Protein AF-A0A412G4D7-F1 (afdb_monomer)

Mean predicted aligned error: 11.49 Å

Structure (mmCIF, N/CA/C/O backbone):
data_AF-A0A412G4D7-F1
#
_entry.id   AF-A0A412G4D7-F1
#
loop_
_atom_site.group_PDB
_atom_site.id
_atom_site.type_symbol
_atom_site.label_atom_id
_atom_site.label_alt_id
_atom_site.label_comp_id
_atom_site.label_asym_id
_atom_site.label_entity_id
_atom_site.label_seq_id
_atom_site.pdbx_PDB_ins_code
_atom_site.Cartn_x
_atom_site.Cartn_y
_atom_site.Cartn_z
_atom_site.occupancy
_atom_site.B_iso_or_equiv
_atom_site.auth_seq_id
_atom_site.auth_comp_id
_atom_site.auth_asym_id
_atom_site.auth_atom_id
_atom_site.pdbx_PDB_model_num
ATOM 1 N N . MET A 1 1 ? -3.989 -15.786 11.112 1.00 39.22 1 MET A N 1
ATOM 2 C CA . MET A 1 1 ? -3.423 -16.239 9.822 1.00 39.22 1 MET A CA 1
ATOM 3 C C . MET A 1 1 ? -2.204 -15.382 9.528 1.00 39.22 1 MET A C 1
ATOM 5 O O . MET A 1 1 ? -2.318 -14.170 9.630 1.00 39.22 1 MET A O 1
ATOM 9 N N . GLY A 1 2 ? -1.037 -15.979 9.270 1.00 38.47 2 GLY A N 1
ATOM 10 C CA . GLY A 1 2 ? 0.173 -15.210 8.960 1.00 38.47 2 GLY A CA 1
ATOM 11 C C . GLY A 1 2 ? 0.014 -14.443 7.645 1.00 38.47 2 GLY A C 1
ATOM 12 O O . GLY A 1 2 ? -0.531 -14.994 6.690 1.00 38.47 2 GLY A O 1
ATOM 13 N N . ASN A 1 3 ? 0.470 -13.188 7.602 1.00 51.97 3 ASN A N 1
ATOM 14 C CA . ASN A 1 3 ? 0.503 -12.374 6.386 1.00 51.97 3 ASN A CA 1
ATOM 15 C C . ASN A 1 3 ? 1.379 -13.066 5.332 1.00 51.97 3 ASN A C 1
ATOM 17 O O . ASN A 1 3 ? 2.601 -12.924 5.342 1.00 51.97 3 ASN A O 1
ATOM 21 N N . ARG A 1 4 ? 0.768 -13.839 4.428 1.00 63.22 4 ARG A N 1
ATOM 22 C CA . ARG A 1 4 ? 1.471 -14.381 3.264 1.00 63.22 4 ARG A CA 1
ATOM 23 C C . ARG A 1 4 ? 1.754 -13.221 2.314 1.00 63.22 4 ARG A C 1
ATOM 25 O O . ARG A 1 4 ? 0.834 -12.594 1.799 1.00 63.22 4 ARG A O 1
ATOM 32 N N . ILE A 1 5 ? 3.032 -12.912 2.122 1.00 73.75 5 ILE A N 1
ATOM 33 C CA . ILE A 1 5 ? 3.469 -11.942 1.120 1.00 73.75 5 ILE A CA 1
ATOM 34 C C . ILE A 1 5 ? 3.479 -12.667 -0.225 1.00 73.75 5 ILE A C 1
ATOM 36 O O . ILE A 1 5 ? 4.263 -13.591 -0.421 1.00 73.75 5 ILE A O 1
ATOM 40 N N . PHE A 1 6 ? 2.606 -12.258 -1.142 1.00 85.50 6 PHE A N 1
ATOM 41 C CA . PHE A 1 6 ? 2.538 -12.842 -2.480 1.00 85.50 6 PHE A CA 1
ATOM 42 C C . PHE A 1 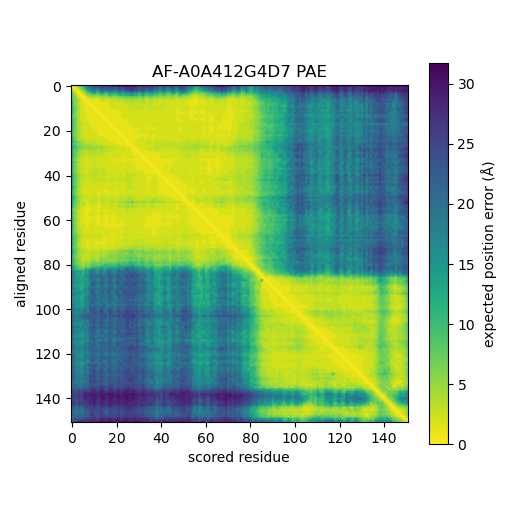6 ? 3.454 -12.077 -3.440 1.00 85.50 6 PHE A C 1
ATOM 44 O O . PHE A 1 6 ? 3.207 -10.912 -3.768 1.00 85.50 6 PHE A O 1
ATOM 51 N N . THR A 1 7 ? 4.530 -12.730 -3.872 1.00 90.94 7 THR A N 1
ATOM 52 C CA . THR A 1 7 ? 5.455 -12.252 -4.910 1.00 90.94 7 THR A CA 1
ATOM 53 C C . THR A 1 7 ? 5.093 -12.838 -6.265 1.00 90.94 7 THR A C 1
ATOM 55 O O . THR A 1 7 ? 4.575 -13.951 -6.327 1.00 90.94 7 THR A O 1
ATOM 58 N N . ILE A 1 8 ? 5.379 -12.111 -7.345 1.00 94.25 8 ILE A N 1
ATOM 59 C CA . ILE A 1 8 ? 5.213 -12.650 -8.702 1.00 94.25 8 ILE A CA 1
ATOM 60 C C . ILE A 1 8 ? 6.222 -13.778 -8.979 1.00 94.25 8 ILE A C 1
ATOM 62 O O . ILE A 1 8 ? 7.245 -13.895 -8.296 1.00 94.25 8 ILE A O 1
ATOM 66 N N . SER A 1 9 ? 5.923 -14.609 -9.978 1.00 94.56 9 SER A N 1
ATOM 67 C CA . SER A 1 9 ? 6.849 -15.638 -10.472 1.00 94.56 9 SER A CA 1
ATOM 68 C C . SER A 1 9 ? 8.074 -15.023 -11.163 1.00 94.56 9 SER A C 1
ATOM 70 O O . SER A 1 9 ? 8.087 -13.838 -11.496 1.00 94.56 9 SER A O 1
ATOM 72 N N . GLU A 1 10 ? 9.114 -15.835 -11.373 1.00 95.06 10 GLU A N 1
ATOM 73 C CA . GLU A 1 10 ? 10.308 -15.410 -12.115 1.00 95.06 10 GLU A CA 1
ATOM 74 C C . GLU A 1 10 ? 9.969 -15.029 -13.563 1.00 95.06 10 GLU A C 1
ATOM 76 O O . GLU A 1 10 ? 10.358 -13.958 -14.012 1.00 95.06 10 GLU A O 1
ATOM 81 N N . ASP A 1 11 ? 9.163 -15.833 -14.260 1.00 96.75 11 ASP A N 1
ATOM 82 C CA . ASP A 1 11 ? 8.799 -15.575 -15.661 1.00 96.75 11 ASP A CA 1
ATOM 83 C C . ASP A 1 11 ? 8.038 -14.253 -15.823 1.00 96.75 11 ASP A C 1
ATOM 85 O O . ASP A 1 11 ? 8.341 -13.444 -16.700 1.00 96.75 11 ASP A O 1
ATOM 89 N N . GLN A 1 12 ? 7.090 -13.982 -14.918 1.00 96.75 12 GLN A N 1
ATOM 90 C CA . GLN A 1 12 ? 6.396 -12.692 -14.865 1.00 96.75 12 GLN A CA 1
ATOM 91 C C . GLN A 1 12 ? 7.378 -11.545 -14.609 1.00 96.75 12 GLN A C 1
ATOM 93 O O . GLN A 1 12 ? 7.252 -10.480 -15.206 1.00 96.75 12 GLN A O 1
ATOM 98 N N . TYR A 1 13 ? 8.362 -11.745 -13.730 1.00 97.56 13 TYR A N 1
ATOM 99 C CA . TYR A 1 13 ? 9.353 -10.724 -13.408 1.00 97.56 13 TYR A CA 1
ATOM 100 C C . TYR A 1 13 ? 10.245 -10.398 -14.611 1.00 97.56 13 TYR A C 1
ATOM 102 O O . TYR A 1 13 ? 10.406 -9.223 -14.947 1.00 97.56 13 TYR A O 1
ATOM 110 N N . GLN A 1 14 ? 10.757 -11.425 -15.292 1.00 96.94 14 GLN A N 1
ATOM 111 C CA . GLN A 1 14 ? 11.592 -11.278 -16.485 1.00 96.94 14 GLN A CA 1
ATOM 112 C C . GLN A 1 14 ? 10.835 -10.635 -17.652 1.00 96.94 14 GLN A C 1
ATOM 114 O O . GLN A 1 14 ? 11.422 -9.856 -18.399 1.00 96.94 14 GLN A O 1
ATOM 119 N N . TYR A 1 15 ? 9.529 -10.887 -17.775 1.00 97.62 15 TYR A N 1
ATOM 120 C CA . TYR A 1 15 ? 8.677 -10.195 -18.743 1.00 97.62 15 TYR A CA 1
ATOM 121 C C . TYR A 1 15 ? 8.447 -8.717 -18.377 1.00 97.62 15 TYR A C 1
ATOM 123 O O . TYR A 1 15 ? 8.574 -7.828 -19.217 1.00 97.62 15 TYR A O 1
ATOM 131 N N . ASN A 1 16 ? 8.136 -8.428 -17.110 1.00 98.00 16 ASN A N 1
ATOM 132 C CA . ASN A 1 16 ? 7.744 -7.086 -16.676 1.00 98.00 16 ASN A CA 1
ATOM 133 C C . ASN A 1 16 ? 8.918 -6.098 -16.579 1.00 98.00 16 ASN A C 1
ATOM 135 O O . ASN A 1 16 ? 8.753 -4.903 -16.842 1.00 98.00 16 ASN A O 1
ATOM 139 N N . LEU A 1 17 ? 10.091 -6.560 -16.135 1.00 97.25 17 LEU A N 1
ATOM 140 C CA . LEU A 1 17 ? 11.222 -5.687 -15.814 1.00 97.25 17 LEU A CA 1
ATOM 141 C C . LEU A 1 17 ? 11.719 -4.864 -17.023 1.00 97.25 17 LEU A C 1
ATOM 143 O O . LEU A 1 17 ? 11.919 -3.655 -16.850 1.00 97.25 17 LEU A O 1
ATOM 147 N N . PRO A 1 18 ? 11.896 -5.437 -18.232 1.00 97.50 18 PRO A N 1
ATOM 148 C CA . PRO A 1 18 ? 12.273 -4.673 -19.419 1.00 97.50 18 PRO A CA 1
ATOM 149 C C . PRO A 1 18 ? 11.263 -3.577 -19.769 1.00 97.50 18 PRO A C 1
ATOM 151 O O . PRO A 1 18 ? 11.679 -2.447 -20.014 1.00 97.50 18 PRO A O 1
ATOM 154 N N . LEU A 1 19 ? 9.957 -3.868 -19.698 1.00 97.62 19 LEU A N 1
ATOM 155 C CA . LEU A 1 19 ? 8.890 -2.901 -19.996 1.00 97.62 19 LEU A CA 1
ATOM 156 C C . LEU A 1 19 ? 8.978 -1.670 -19.091 1.00 97.62 19 LEU A C 1
ATOM 158 O O . LEU A 1 19 ? 8.887 -0.530 -19.548 1.00 97.62 19 LEU A O 1
ATOM 162 N N . VAL A 1 20 ? 9.199 -1.893 -17.793 1.00 97.00 20 VAL A N 1
ATOM 163 C CA . VAL A 1 20 ? 9.344 -0.803 -16.823 1.00 97.00 20 VAL A CA 1
ATOM 164 C C . VAL A 1 20 ? 10.629 -0.013 -17.061 1.00 97.00 20 VAL A C 1
ATOM 166 O O . VAL A 1 20 ? 10.598 1.217 -17.053 1.00 97.00 20 VAL A O 1
ATOM 169 N N . ARG A 1 21 ? 11.761 -0.686 -17.301 1.00 95.88 21 ARG A N 1
ATOM 170 C CA . ARG A 1 21 ? 13.038 -0.006 -17.578 1.00 95.88 21 ARG A CA 1
ATOM 171 C C . ARG A 1 21 ? 12.959 0.851 -18.841 1.00 95.88 21 ARG A C 1
ATOM 173 O O . ARG A 1 21 ? 13.430 1.986 -18.833 1.00 95.88 21 ARG A O 1
ATOM 180 N N . GLU A 1 22 ? 12.319 0.344 -19.890 1.00 97.19 22 GLU A N 1
ATOM 181 C CA . GLU A 1 22 ? 12.081 1.089 -21.125 1.00 97.19 22 GLU A CA 1
ATOM 182 C C . GLU A 1 22 ? 11.164 2.297 -20.885 1.00 97.19 22 GLU A C 1
ATOM 184 O O . GLU A 1 22 ? 11.464 3.399 -21.342 1.00 97.19 22 GLU A O 1
ATOM 189 N N . TYR A 1 23 ? 10.084 2.129 -20.115 1.00 97.00 23 TYR A N 1
ATOM 190 C CA . TYR A 1 23 ? 9.173 3.218 -19.747 1.00 97.00 23 TYR A CA 1
ATOM 191 C C . TYR A 1 23 ? 9.885 4.355 -19.005 1.00 97.00 23 TYR A C 1
ATOM 193 O O . TYR A 1 23 ? 9.619 5.526 -19.287 1.00 97.00 23 TYR A O 1
ATOM 201 N N . ILE A 1 24 ? 10.767 4.007 -18.061 1.00 96.00 24 ILE A N 1
ATOM 202 C CA . ILE A 1 24 ? 11.580 4.955 -17.287 1.00 96.00 24 ILE A CA 1
ATOM 203 C C . ILE A 1 24 ? 12.558 5.683 -18.212 1.00 96.00 24 ILE A C 1
ATOM 205 O O . ILE A 1 24 ? 12.603 6.912 -18.201 1.00 96.00 24 ILE A O 1
ATOM 209 N N . SER A 1 25 ? 13.284 4.936 -19.049 1.00 95.69 25 SER A N 1
ATOM 210 C CA . SER A 1 25 ? 14.276 5.490 -19.976 1.00 95.69 25 SER A CA 1
ATOM 211 C C . SER A 1 25 ? 13.649 6.429 -21.009 1.00 95.69 25 SER A C 1
ATOM 213 O O . SER A 1 25 ? 14.146 7.535 -21.199 1.00 95.69 25 SER A O 1
ATOM 215 N N . LYS A 1 26 ? 12.517 6.053 -21.620 1.00 96.56 26 LYS A N 1
ATOM 216 C CA . LYS A 1 26 ? 11.809 6.881 -22.617 1.00 96.56 26 LYS A CA 1
ATOM 217 C C . LYS A 1 26 ? 11.294 8.211 -22.069 1.00 96.56 26 LYS A C 1
ATOM 219 O O . LYS A 1 26 ? 10.982 9.105 -22.848 1.00 96.56 26 LYS A O 1
ATOM 224 N N . ARG A 1 27 ? 11.152 8.325 -20.749 1.00 94.94 27 ARG A N 1
ATOM 225 C CA . ARG A 1 27 ? 10.646 9.524 -20.070 1.00 94.94 27 ARG A CA 1
ATOM 226 C C . ARG A 1 27 ? 11.718 10.255 -19.266 1.00 94.94 27 ARG A C 1
ATOM 228 O O . ARG A 1 27 ? 11.362 11.169 -18.533 1.00 94.94 27 ARG A O 1
ATOM 235 N N . ASP A 1 28 ? 12.980 9.839 -19.380 1.00 94.69 28 ASP A N 1
ATOM 236 C CA . ASP A 1 28 ? 14.115 10.409 -18.645 1.00 94.69 28 ASP A CA 1
ATOM 237 C C . ASP A 1 28 ? 13.847 10.553 -17.132 1.00 94.69 28 ASP A C 1
ATOM 239 O O . ASP A 1 28 ? 14.108 11.575 -16.502 1.00 94.69 28 ASP A O 1
ATOM 243 N N . MET A 1 29 ? 13.230 9.526 -16.538 1.00 94.19 29 MET A N 1
ATOM 244 C CA . MET A 1 29 ? 12.852 9.549 -15.125 1.00 94.19 29 MET A CA 1
ATOM 245 C C . MET A 1 29 ? 13.906 8.876 -14.250 1.00 94.19 29 MET A C 1
ATOM 247 O O . MET A 1 29 ? 14.416 7.803 -14.569 1.00 94.19 29 MET A O 1
ATOM 251 N N . TYR A 1 30 ? 14.146 9.428 -13.063 1.00 94.06 30 TYR A N 1
ATOM 252 C CA . TYR A 1 30 ? 14.901 8.721 -12.032 1.00 94.06 30 TYR A CA 1
ATOM 253 C C . TYR A 1 30 ? 14.027 7.668 -11.337 1.00 94.06 30 TYR A C 1
ATOM 255 O O . TYR A 1 30 ? 12.823 7.857 -11.150 1.00 94.06 30 TYR A O 1
ATOM 263 N N . ASN A 1 31 ? 14.643 6.586 -10.843 1.00 92.94 31 ASN A N 1
ATOM 264 C CA . ASN A 1 31 ? 13.941 5.513 -10.116 1.00 92.94 31 ASN A CA 1
ATOM 265 C C . ASN A 1 31 ? 13.084 6.032 -8.949 1.00 92.94 31 ASN A C 1
ATOM 267 O O . ASN A 1 31 ? 12.004 5.506 -8.691 1.00 92.94 31 ASN A O 1
ATOM 271 N N . ARG A 1 32 ? 13.549 7.082 -8.260 1.00 94.06 32 ARG A N 1
ATOM 272 C CA . ARG A 1 32 ? 12.815 7.722 -7.161 1.00 94.06 32 ARG A CA 1
ATOM 273 C C . ARG A 1 32 ? 11.528 8.390 -7.643 1.00 94.06 32 ARG A C 1
ATOM 275 O O . ARG A 1 32 ? 10.499 8.271 -6.979 1.00 94.06 32 ARG A O 1
ATOM 282 N N . ASP A 1 33 ? 11.591 9.077 -8.776 1.00 95.44 33 ASP A N 1
ATOM 283 C CA . ASP A 1 33 ? 10.447 9.790 -9.343 1.00 95.44 33 ASP A CA 1
ATOM 284 C C . ASP A 1 33 ? 9.442 8.791 -9.916 1.00 95.44 33 ASP A C 1
ATOM 286 O O . ASP A 1 33 ? 8.244 8.913 -9.668 1.00 95.44 33 ASP A O 1
ATOM 290 N N . PHE A 1 34 ? 9.933 7.719 -10.544 1.00 96.50 34 PHE A N 1
ATOM 291 C CA . PHE A 1 34 ? 9.108 6.586 -10.953 1.00 96.50 34 PHE A CA 1
ATOM 292 C C . PHE A 1 34 ? 8.406 5.906 -9.767 1.00 96.50 34 PHE A C 1
ATOM 294 O O . PHE A 1 34 ? 7.212 5.612 -9.833 1.00 96.50 34 PHE A O 1
ATOM 301 N N . ALA A 1 35 ? 9.117 5.686 -8.656 1.00 94.94 35 ALA A N 1
ATOM 302 C CA . ALA A 1 35 ? 8.535 5.097 -7.454 1.00 94.94 35 ALA A CA 1
ATOM 303 C C . ALA A 1 35 ? 7.402 5.963 -6.891 1.00 94.94 35 ALA A C 1
ATOM 305 O O . ALA A 1 35 ? 6.321 5.454 -6.591 1.00 94.94 35 ALA A O 1
ATOM 306 N N . ARG A 1 36 ? 7.624 7.283 -6.827 1.00 94.06 36 ARG A N 1
ATOM 307 C CA . ARG A 1 36 ? 6.601 8.253 -6.426 1.00 94.06 36 ARG A CA 1
ATOM 308 C C . ARG A 1 36 ? 5.403 8.234 -7.374 1.00 94.06 36 ARG A C 1
ATOM 310 O O . ARG A 1 36 ? 4.277 8.210 -6.893 1.00 94.06 36 ARG A O 1
ATOM 317 N N . PHE A 1 37 ? 5.644 8.215 -8.684 1.00 94.38 37 PHE A N 1
ATOM 318 C CA . PHE A 1 37 ? 4.602 8.150 -9.710 1.00 94.38 37 PHE A CA 1
ATOM 319 C C . PHE A 1 37 ? 3.719 6.902 -9.567 1.00 94.38 37 PHE A C 1
ATOM 321 O O . PHE A 1 37 ? 2.507 6.989 -9.715 1.00 94.38 37 PHE A O 1
ATOM 328 N N . CYS A 1 38 ? 4.308 5.759 -9.206 1.00 93.56 38 CYS A N 1
ATOM 329 C CA . CYS A 1 38 ? 3.572 4.512 -8.984 1.00 93.56 38 CYS A CA 1
ATOM 330 C C . CYS A 1 38 ? 2.985 4.377 -7.567 1.00 93.56 38 CYS A C 1
ATOM 332 O O . CYS A 1 38 ? 2.449 3.323 -7.231 1.00 93.56 38 CYS A O 1
ATOM 334 N N . GLU A 1 39 ? 3.144 5.378 -6.696 1.00 92.75 39 GLU A N 1
ATOM 335 C CA . GLU A 1 39 ? 2.780 5.299 -5.274 1.00 92.75 39 GLU A CA 1
ATOM 336 C C . GLU A 1 39 ? 3.382 4.079 -4.546 1.00 92.75 39 GLU A C 1
ATOM 338 O O . GLU A 1 39 ? 2.743 3.422 -3.707 1.00 92.75 39 GLU A O 1
ATOM 343 N N . VAL A 1 40 ? 4.628 3.748 -4.883 1.00 91.88 40 VAL A N 1
ATOM 344 C CA . VAL A 1 40 ? 5.411 2.691 -4.239 1.00 91.88 40 VAL A CA 1
ATOM 345 C C . VAL A 1 40 ? 6.612 3.324 -3.542 1.00 91.88 40 VAL A C 1
ATOM 347 O O . VAL A 1 40 ? 7.235 4.255 -4.045 1.00 91.88 40 VAL A O 1
ATOM 350 N N . ASN A 1 41 ? 6.983 2.802 -2.373 1.00 91.69 41 ASN A N 1
ATOM 351 C CA . ASN A 1 41 ? 8.183 3.261 -1.683 1.00 91.69 41 ASN A CA 1
ATOM 352 C C . ASN A 1 41 ? 9.430 3.049 -2.554 1.00 91.69 41 ASN A C 1
ATOM 354 O O . ASN A 1 41 ? 9.648 1.960 -3.090 1.00 91.69 41 ASN A O 1
ATOM 358 N N . ASN A 1 42 ? 10.303 4.058 -2.624 1.00 92.06 42 ASN A N 1
ATOM 359 C CA . ASN A 1 42 ? 11.572 3.951 -3.351 1.00 92.06 42 ASN A CA 1
ATOM 360 C C . ASN A 1 42 ? 12.444 2.791 -2.831 1.00 92.06 42 ASN A C 1
ATOM 362 O O . ASN A 1 42 ? 13.064 2.085 -3.619 1.00 92.06 42 ASN A O 1
ATOM 366 N N . SER A 1 43 ? 12.409 2.527 -1.520 1.00 92.50 43 SER A N 1
ATOM 367 C CA . SER A 1 43 ? 13.083 1.380 -0.894 1.00 92.50 43 SER A CA 1
ATOM 368 C C . SER A 1 43 ? 12.554 0.016 -1.355 1.00 92.50 43 SER A C 1
ATOM 370 O O . SER A 1 43 ? 13.207 -0.995 -1.130 1.00 92.50 43 SER A O 1
ATOM 372 N N . THR A 1 44 ? 11.385 -0.032 -1.999 1.00 91.38 44 THR A N 1
ATOM 373 C CA . THR A 1 44 ? 10.843 -1.232 -2.646 1.00 91.38 44 THR A CA 1
ATOM 374 C C . THR A 1 44 ? 11.175 -1.259 -4.136 1.00 91.38 44 THR A C 1
ATOM 376 O O . THR A 1 44 ? 11.598 -2.294 -4.637 1.00 91.38 44 THR A O 1
ATOM 379 N N . ILE A 1 45 ? 11.020 -0.140 -4.849 1.00 94.62 45 ILE A N 1
ATOM 380 C CA . ILE A 1 45 ? 11.265 -0.079 -6.299 1.00 94.62 45 ILE A CA 1
ATOM 381 C C . ILE A 1 45 ? 12.740 -0.273 -6.644 1.00 94.62 45 ILE A C 1
ATOM 383 O O . ILE A 1 45 ? 13.048 -0.991 -7.589 1.00 94.62 45 ILE A O 1
ATOM 387 N N . GLN A 1 46 ? 13.661 0.320 -5.885 1.00 94.25 46 GLN A N 1
ATOM 388 C CA . GLN A 1 46 ? 15.084 0.252 -6.207 1.00 94.25 46 GLN A CA 1
ATOM 389 C C . GLN A 1 46 ? 15.625 -1.195 -6.196 1.00 94.25 46 GLN A C 1
ATOM 391 O O . GLN A 1 46 ? 16.213 -1.587 -7.205 1.00 94.25 46 GLN A O 1
ATOM 396 N N . PRO A 1 47 ? 15.369 -2.033 -5.167 1.00 94.69 47 PRO A N 1
ATOM 397 C CA . PRO A 1 47 ? 15.725 -3.455 -5.215 1.00 94.69 47 PRO A CA 1
ATOM 398 C C . PRO A 1 47 ? 15.021 -4.230 -6.336 1.00 94.69 47 PRO A C 1
ATOM 400 O O . PRO A 1 47 ? 15.618 -5.136 -6.918 1.00 94.69 47 PRO A O 1
ATOM 403 N N . VAL A 1 48 ? 13.772 -3.864 -6.666 1.00 95.25 48 VAL A N 1
ATOM 404 C CA . VAL A 1 48 ? 13.016 -4.488 -7.765 1.00 95.25 48 VAL A CA 1
ATOM 405 C C . VAL A 1 48 ? 13.657 -4.213 -9.113 1.00 95.25 48 VAL A C 1
ATOM 407 O O . VAL A 1 48 ? 13.849 -5.133 -9.899 1.00 95.25 48 VAL A O 1
ATOM 410 N N . LEU A 1 49 ? 14.043 -2.970 -9.379 1.00 94.50 49 LEU A N 1
ATOM 411 C CA . LEU A 1 49 ? 14.702 -2.608 -10.630 1.00 94.50 49 LEU A CA 1
ATOM 412 C C . LEU A 1 49 ? 16.147 -3.109 -10.694 1.00 94.50 49 LEU A C 1
ATOM 414 O O . LEU A 1 49 ? 16.663 -3.303 -11.792 1.00 94.50 49 LEU A O 1
ATOM 418 N N . ALA A 1 50 ? 16.791 -3.340 -9.548 1.00 92.88 50 ALA A N 1
ATOM 419 C CA . ALA A 1 50 ? 18.156 -3.850 -9.451 1.00 92.88 50 ALA A CA 1
ATOM 420 C C . ALA A 1 50 ? 18.271 -5.384 -9.557 1.00 92.88 50 ALA A C 1
ATOM 422 O O . ALA A 1 50 ? 19.387 -5.894 -9.524 1.00 92.88 50 ALA A O 1
ATOM 423 N N . GLY A 1 51 ? 17.166 -6.133 -9.666 1.00 91.25 51 GLY A N 1
ATOM 424 C CA . GLY A 1 51 ? 17.224 -7.604 -9.710 1.00 91.25 51 GLY A CA 1
ATOM 425 C C . GLY A 1 51 ? 17.387 -8.281 -8.349 1.00 91.25 51 GLY A C 1
ATOM 426 O O . GLY A 1 51 ? 17.563 -9.490 -8.285 1.00 91.25 51 GLY A O 1
ATOM 427 N N . GLN A 1 52 ? 17.332 -7.527 -7.249 1.00 91.69 52 GLN A N 1
ATOM 428 C CA . GLN A 1 52 ? 17.546 -8.055 -5.895 1.00 91.69 52 GLN A CA 1
ATOM 429 C C . GLN A 1 52 ? 16.269 -8.647 -5.287 1.00 91.69 52 GLN A C 1
ATOM 431 O O . GLN A 1 52 ? 16.324 -9.464 -4.370 1.00 91.69 52 GLN A O 1
ATOM 436 N N . PHE A 1 53 ? 15.105 -8.214 -5.772 1.00 90.56 53 PHE A N 1
ATOM 437 C CA . PHE A 1 53 ? 13.801 -8.659 -5.301 1.00 90.56 53 PHE A CA 1
ATOM 438 C C . PHE A 1 53 ? 12.799 -8.654 -6.454 1.00 90.56 53 PHE A C 1
ATOM 440 O O . PHE A 1 53 ? 12.704 -7.682 -7.188 1.00 90.56 53 PHE A O 1
ATOM 447 N N . ARG A 1 54 ? 11.986 -9.701 -6.593 1.00 94.00 54 ARG A N 1
ATOM 448 C CA . ARG A 1 54 ? 11.010 -9.791 -7.694 1.00 94.00 54 ARG A CA 1
ATOM 449 C C . ARG A 1 54 ? 9.823 -8.841 -7.569 1.00 94.00 54 ARG A C 1
ATOM 451 O O . ARG A 1 54 ? 9.126 -8.616 -8.547 1.00 94.00 54 ARG A O 1
ATOM 458 N N . GLY A 1 55 ? 9.561 -8.283 -6.388 1.00 91.62 55 GLY A N 1
ATOM 459 C CA . GLY A 1 55 ? 8.377 -7.457 -6.151 1.00 91.62 55 GLY A CA 1
ATOM 460 C C . GLY A 1 55 ? 7.146 -8.272 -5.747 1.00 91.62 55 GLY A C 1
ATOM 461 O O . GLY A 1 55 ? 6.993 -9.448 -6.083 1.00 91.62 55 GLY A O 1
ATOM 462 N N . THR A 1 56 ? 6.248 -7.634 -4.996 1.00 93.06 56 THR A N 1
ATOM 463 C CA . THR A 1 56 ? 4.953 -8.229 -4.626 1.00 93.06 56 THR A CA 1
ATOM 464 C C . THR A 1 56 ? 3.928 -8.048 -5.742 1.00 93.06 56 THR A C 1
ATOM 466 O O . THR A 1 56 ? 4.046 -7.109 -6.529 1.00 93.06 56 THR A O 1
ATOM 469 N N . ILE A 1 57 ? 2.881 -8.874 -5.776 1.00 93.06 57 ILE A N 1
ATOM 470 C CA . ILE A 1 57 ? 1.754 -8.698 -6.710 1.00 93.06 57 ILE A CA 1
ATOM 471 C C . ILE A 1 57 ? 1.160 -7.283 -6.592 1.00 93.06 57 ILE A C 1
ATOM 473 O O . ILE A 1 57 ? 0.930 -6.630 -7.603 1.00 93.06 57 ILE A O 1
ATOM 477 N N . ASN A 1 58 ? 1.017 -6.751 -5.372 1.00 90.38 58 ASN A N 1
ATOM 478 C CA . ASN A 1 58 ? 0.543 -5.378 -5.156 1.00 90.38 58 ASN A CA 1
ATOM 479 C C . ASN A 1 58 ? 1.481 -4.314 -5.742 1.00 90.38 58 ASN A C 1
ATOM 481 O O . ASN A 1 58 ? 1.012 -3.297 -6.244 1.00 90.38 58 ASN A O 1
ATOM 485 N N . THR A 1 59 ? 2.798 -4.531 -5.681 1.00 93.56 59 THR A N 1
ATOM 486 C CA . THR A 1 59 ? 3.781 -3.626 -6.293 1.00 93.56 59 THR A CA 1
ATOM 487 C C . THR A 1 59 ? 3.570 -3.549 -7.802 1.00 93.56 59 THR A C 1
ATOM 489 O O . THR A 1 59 ? 3.459 -2.457 -8.350 1.00 93.56 59 THR A O 1
ATOM 492 N N . TRP A 1 60 ? 3.458 -4.701 -8.465 1.00 95.88 60 TRP A N 1
ATOM 493 C CA . TRP A 1 60 ? 3.260 -4.772 -9.913 1.00 95.88 60 TRP A CA 1
ATOM 494 C C . TRP A 1 60 ? 1.882 -4.287 -10.353 1.00 95.88 60 TRP A C 1
ATOM 496 O O . TRP A 1 60 ? 1.778 -3.626 -11.383 1.00 95.88 60 TRP A O 1
ATOM 506 N N . LYS A 1 61 ? 0.846 -4.518 -9.540 1.00 93.56 61 LYS A N 1
ATOM 507 C CA . LYS A 1 61 ? -0.487 -3.946 -9.746 1.00 93.56 61 LYS A CA 1
ATOM 508 C C . LYS A 1 61 ? -0.448 -2.414 -9.770 1.00 93.56 61 LYS A C 1
ATOM 510 O O . LYS A 1 61 ? -0.920 -1.823 -10.733 1.00 93.56 61 LYS A O 1
ATOM 515 N N . LYS A 1 62 ? 0.191 -1.779 -8.781 1.00 94.00 62 LYS A N 1
ATOM 516 C CA . LYS A 1 62 ? 0.347 -0.314 -8.745 1.00 94.00 62 LYS A CA 1
ATOM 517 C C . LYS A 1 62 ? 1.125 0.231 -9.944 1.00 94.00 62 LYS A C 1
ATOM 519 O O . LYS A 1 62 ? 0.744 1.243 -10.521 1.00 94.00 62 LYS A O 1
ATOM 524 N N . ILE A 1 63 ? 2.198 -0.456 -10.343 1.00 95.88 63 ILE A N 1
ATOM 525 C CA . ILE A 1 63 ? 2.961 -0.095 -11.547 1.00 95.88 63 ILE A CA 1
ATOM 526 C C . ILE A 1 63 ? 2.061 -0.173 -12.787 1.00 95.88 63 ILE A C 1
ATOM 528 O O . ILE A 1 63 ? 2.054 0.767 -13.581 1.00 95.88 63 ILE A O 1
ATOM 532 N N . LYS A 1 64 ? 1.277 -1.249 -12.943 1.00 95.88 64 LYS A N 1
ATOM 533 C CA . LYS A 1 64 ? 0.319 -1.410 -14.048 1.00 95.88 64 LYS A CA 1
ATOM 534 C C . LYS A 1 64 ? -0.686 -0.261 -14.091 1.00 95.88 64 LYS A C 1
ATOM 536 O O . LYS A 1 64 ? -0.862 0.351 -15.136 1.00 95.88 64 LYS A O 1
ATOM 541 N N . GLU A 1 65 ? -1.297 0.057 -12.955 1.00 93.56 65 GLU A N 1
ATOM 542 C CA . GLU A 1 65 ? -2.302 1.120 -12.832 1.00 93.56 65 GLU A CA 1
ATOM 543 C C . GLU A 1 65 ? -1.725 2.509 -13.155 1.00 93.56 65 GLU A C 1
ATOM 545 O O . GLU A 1 65 ? -2.361 3.288 -13.861 1.00 93.56 65 GLU A O 1
ATOM 550 N N . ALA A 1 66 ? -0.504 2.815 -12.709 1.00 95.31 66 ALA A N 1
ATOM 551 C CA . ALA A 1 66 ? 0.117 4.117 -12.956 1.00 95.31 66 ALA A CA 1
ATOM 552 C C . ALA A 1 66 ? 0.642 4.274 -14.394 1.00 95.31 66 ALA A C 1
ATOM 554 O O . ALA A 1 66 ? 0.519 5.336 -14.999 1.00 95.31 66 ALA A O 1
ATOM 555 N N . THR A 1 67 ? 1.253 3.225 -14.946 1.00 95.25 67 THR A N 1
ATOM 556 C CA . THR A 1 67 ? 1.957 3.291 -16.241 1.00 95.25 67 THR A CA 1
ATOM 557 C C . THR A 1 67 ? 1.106 2.860 -17.429 1.00 95.25 67 THR A C 1
ATOM 559 O O . THR A 1 67 ? 1.474 3.154 -18.565 1.00 95.25 67 THR A O 1
ATOM 562 N N . GLN A 1 68 ? 0.004 2.145 -17.174 1.00 94.25 68 GLN A N 1
ATOM 563 C CA . GLN A 1 68 ? -0.824 1.481 -18.186 1.00 94.25 68 GLN A CA 1
ATOM 564 C C . GLN A 1 68 ? -0.033 0.495 -19.071 1.00 94.25 68 GLN A C 1
ATOM 566 O O . GLN A 1 68 ? -0.455 0.161 -20.175 1.00 94.25 68 GLN A O 1
ATOM 571 N N . LEU A 1 69 ? 1.126 0.020 -18.597 1.00 95.06 69 LEU A N 1
ATOM 572 C CA . LEU A 1 69 ? 1.902 -1.028 -19.257 1.00 95.06 69 LEU A CA 1
ATOM 573 C C . LEU A 1 69 ? 1.184 -2.375 -19.160 1.00 95.06 69 LEU A C 1
ATOM 575 O O . LEU A 1 69 ? 0.486 -2.659 -18.182 1.00 95.06 69 LEU A O 1
ATOM 579 N N . ASP A 1 70 ? 1.428 -3.254 -20.128 1.00 96.38 70 ASP A N 1
ATOM 580 C CA . ASP A 1 70 ? 0.952 -4.630 -20.051 1.00 96.38 70 ASP A CA 1
ATOM 581 C C . ASP A 1 70 ? 1.804 -5.452 -19.073 1.00 96.38 70 ASP A C 1
ATOM 583 O O . ASP A 1 70 ? 2.694 -6.194 -19.455 1.00 96.38 70 ASP A O 1
ATOM 587 N N . ILE A 1 71 ? 1.579 -5.256 -17.777 1.00 97.25 71 ILE A N 1
ATOM 588 C CA . ILE A 1 71 ? 2.276 -5.974 -16.706 1.00 97.25 71 ILE A CA 1
ATOM 589 C C . ILE A 1 71 ? 1.534 -7.279 -16.390 1.00 97.25 71 ILE A C 1
ATOM 591 O O . ILE A 1 71 ? 0.309 -7.273 -16.209 1.00 97.25 71 ILE A O 1
ATOM 595 N N . LEU A 1 72 ? 2.282 -8.375 -16.251 1.00 95.81 72 LEU A N 1
ATOM 596 C CA . LEU A 1 72 ? 1.791 -9.700 -15.878 1.00 95.81 72 LEU A CA 1
ATOM 597 C C . LEU A 1 72 ? 1.900 -9.945 -14.370 1.00 95.81 72 LEU A C 1
ATOM 599 O O . LEU A 1 72 ? 2.949 -9.761 -13.754 1.00 95.81 72 LEU A O 1
ATOM 603 N N . PHE A 1 73 ? 0.815 -10.427 -13.777 1.00 93.31 73 PHE A N 1
ATOM 604 C CA . PHE A 1 73 ? 0.767 -10.974 -12.423 1.00 93.31 73 PHE A CA 1
ATOM 605 C C . PHE A 1 73 ? -0.450 -11.896 -12.302 1.00 93.31 73 PHE A C 1
ATOM 607 O O . PHE A 1 73 ? -1.362 -11.844 -13.127 1.00 93.31 73 PHE A O 1
ATOM 614 N N . ASP A 1 74 ? -0.481 -12.741 -11.273 1.00 89.12 74 ASP A N 1
ATOM 615 C CA . ASP A 1 74 ? -1.639 -13.595 -11.011 1.00 89.12 74 ASP A CA 1
ATOM 616 C C . ASP A 1 74 ? -2.826 -12.749 -10.515 1.00 89.12 74 ASP A C 1
ATOM 618 O O . ASP A 1 74 ? -2.842 -12.262 -9.380 1.00 89.12 74 ASP A O 1
ATOM 622 N N . VAL A 1 75 ? -3.813 -12.545 -11.391 1.00 84.38 75 VAL A N 1
ATOM 623 C CA . VAL A 1 75 ? -5.004 -11.727 -11.117 1.00 84.38 75 VAL A CA 1
ATOM 624 C C . VAL A 1 75 ? -5.915 -12.385 -10.080 1.00 84.38 75 VAL A C 1
ATOM 626 O O . VAL A 1 75 ? -6.535 -11.681 -9.281 1.00 84.38 75 VAL A O 1
ATOM 629 N N . ASN A 1 76 ? -5.957 -13.720 -10.034 1.00 85.44 76 ASN A N 1
ATOM 630 C CA . ASN A 1 76 ? -6.761 -14.442 -9.051 1.00 85.44 76 ASN A CA 1
ATOM 631 C C . ASN A 1 76 ? -6.209 -14.178 -7.652 1.00 85.44 76 ASN A C 1
ATOM 633 O O . ASN A 1 76 ? -6.959 -13.779 -6.762 1.00 85.44 76 ASN A O 1
ATOM 637 N N . ILE A 1 77 ? -4.890 -14.281 -7.476 1.00 82.62 77 ILE A N 1
ATOM 638 C CA . ILE A 1 77 ? -4.248 -13.925 -6.206 1.00 82.62 77 ILE A CA 1
ATOM 639 C C . ILE A 1 77 ? -4.414 -12.426 -5.930 1.00 82.62 77 ILE A C 1
ATOM 641 O O . ILE A 1 77 ? -4.768 -12.053 -4.814 1.00 82.62 77 ILE A O 1
ATOM 645 N N . ALA A 1 78 ? -4.237 -11.555 -6.929 1.00 81.12 78 ALA A N 1
ATOM 646 C CA . ALA A 1 78 ? -4.410 -10.110 -6.759 1.00 81.12 78 ALA A CA 1
ATOM 647 C C . ALA A 1 78 ? -5.808 -9.723 -6.247 1.00 81.12 78 ALA A C 1
ATOM 649 O O . ALA A 1 78 ? -5.927 -8.789 -5.457 1.00 81.12 78 ALA A O 1
ATOM 650 N N . SER A 1 79 ? -6.853 -10.440 -6.674 1.00 76.56 79 SER A N 1
ATOM 651 C CA . SER A 1 79 ? -8.234 -10.226 -6.221 1.00 76.56 79 SER A CA 1
ATOM 652 C C . SER A 1 79 ? -8.477 -10.673 -4.774 1.00 76.56 79 SER A C 1
ATOM 654 O O . SER A 1 79 ? -9.371 -10.158 -4.108 1.00 76.56 79 SER A O 1
ATOM 656 N N . GLN A 1 80 ? -7.661 -11.606 -4.277 1.00 77.75 80 GLN A N 1
ATOM 657 C CA . GLN A 1 80 ? -7.748 -12.149 -2.921 1.00 77.75 80 GLN A CA 1
ATOM 658 C C . GLN A 1 80 ? -6.905 -11.369 -1.912 1.00 77.75 80 GLN A C 1
ATOM 660 O O . GLN A 1 80 ? -7.130 -11.495 -0.708 1.00 77.75 80 GLN A O 1
ATOM 665 N N . ILE A 1 81 ? -5.926 -10.579 -2.369 1.00 72.25 81 ILE A N 1
ATOM 666 C CA . ILE A 1 81 ? -5.136 -9.724 -1.483 1.00 72.25 81 ILE A CA 1
ATOM 667 C C . ILE A 1 81 ? -6.059 -8.609 -0.977 1.00 72.25 81 ILE A C 1
ATOM 669 O O . ILE A 1 81 ? -6.501 -7.781 -1.778 1.00 72.25 81 ILE A O 1
ATOM 673 N N . PRO A 1 82 ? -6.344 -8.542 0.338 1.00 64.94 82 PRO A N 1
ATOM 674 C CA . PRO A 1 82 ? -7.158 -7.468 0.877 1.00 64.94 82 PRO A CA 1
ATOM 675 C C . PRO A 1 82 ? -6.496 -6.137 0.531 1.00 64.94 82 PRO A C 1
ATOM 677 O O . PRO A 1 82 ? -5.274 -5.997 0.675 1.00 64.94 82 PRO A O 1
ATOM 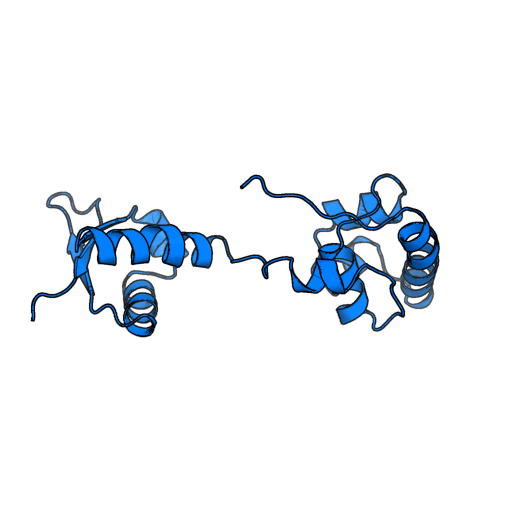680 N N . ALA A 1 83 ? -7.285 -5.151 0.094 1.00 64.69 83 ALA A N 1
ATOM 681 C CA . ALA A 1 83 ? -6.797 -3.781 0.011 1.00 64.69 83 ALA A CA 1
ATOM 682 C C . ALA A 1 83 ? -6.133 -3.455 1.351 1.00 64.69 83 ALA A C 1
ATOM 684 O O . ALA A 1 83 ? -6.722 -3.733 2.400 1.00 64.69 83 ALA A O 1
ATOM 685 N N . LYS A 1 84 ? -4.883 -2.970 1.314 1.00 60.69 84 LYS A N 1
ATOM 686 C CA . LYS A 1 84 ? -4.116 -2.668 2.523 1.00 60.69 84 LYS A CA 1
ATOM 687 C C . LYS A 1 84 ? -4.966 -1.721 3.358 1.00 60.69 84 LYS A C 1
ATOM 689 O O . LYS A 1 84 ? -5.073 -0.547 3.016 1.00 60.69 84 LYS A O 1
ATOM 694 N N . GLN A 1 85 ? -5.595 -2.254 4.404 1.00 60.03 85 GLN A N 1
ATOM 695 C CA . GLN A 1 85 ? -6.328 -1.434 5.349 1.00 60.03 85 GLN A CA 1
ATOM 696 C C . GLN A 1 85 ? -5.307 -0.455 5.903 1.00 60.03 85 GLN A C 1
ATOM 698 O O . GLN A 1 85 ? -4.172 -0.841 6.224 1.00 60.03 85 GLN A O 1
ATOM 703 N N . SER A 1 86 ? -5.663 0.827 5.910 1.00 70.25 86 SER A N 1
ATOM 704 C CA . SER A 1 86 ? -4.824 1.802 6.585 1.00 70.25 86 SER A CA 1
ATOM 705 C C . SER A 1 86 ? -4.638 1.332 8.032 1.00 70.25 86 SER A C 1
ATOM 707 O O . SER A 1 86 ? -5.464 0.590 8.576 1.00 70.25 86 SER A O 1
ATOM 709 N N . ARG A 1 87 ? -3.516 1.687 8.660 1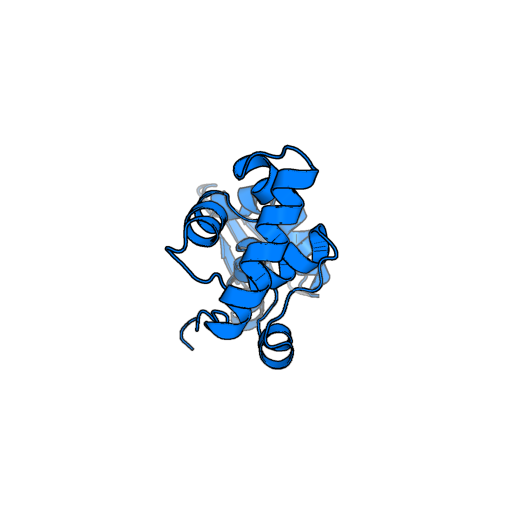.00 73.44 87 ARG A N 1
ATOM 710 C CA . ARG A 1 87 ? -3.295 1.291 10.059 1.00 73.44 87 ARG A CA 1
ATOM 711 C C . ARG A 1 87 ? -4.427 1.864 10.929 1.00 73.44 87 ARG A C 1
ATOM 713 O O . ARG A 1 87 ? -4.785 1.283 11.947 1.00 73.44 87 ARG A O 1
ATOM 720 N N . GLU A 1 88 ? -4.970 2.998 10.498 1.00 77.94 88 GLU A N 1
ATOM 721 C CA . GLU A 1 88 ? -6.146 3.682 11.005 1.00 77.94 88 GLU A CA 1
ATOM 722 C C . GLU A 1 88 ? -7.400 2.807 10.870 1.00 77.94 88 GLU A C 1
ATOM 724 O O . GLU A 1 88 ? -8.071 2.567 11.869 1.00 77.94 88 GLU A O 1
ATOM 729 N N . ASP A 1 89 ? -7.688 2.273 9.678 1.00 77.19 89 ASP A N 1
ATOM 730 C CA . ASP A 1 89 ? -8.834 1.383 9.440 1.00 77.19 89 ASP A CA 1
ATOM 731 C C . ASP A 1 89 ? -8.749 0.101 10.265 1.00 77.19 89 ASP A C 1
ATOM 733 O O . ASP A 1 89 ? -9.754 -0.345 10.820 1.00 77.19 89 ASP A O 1
ATOM 737 N N . ASP A 1 90 ? -7.554 -0.486 10.350 1.00 82.50 90 ASP A N 1
ATOM 738 C CA . ASP A 1 90 ? -7.296 -1.682 11.149 1.00 82.50 90 ASP A CA 1
ATOM 739 C C . ASP A 1 90 ? -7.563 -1.395 12.633 1.00 82.50 90 ASP A C 1
ATOM 741 O O . ASP A 1 90 ? -8.297 -2.126 13.297 1.00 82.50 90 ASP A O 1
ATOM 745 N N . PHE A 1 91 ? -7.063 -0.266 13.141 1.00 86.12 91 PHE A N 1
ATOM 746 C CA . PHE A 1 91 ? -7.327 0.172 14.509 1.00 86.12 91 PHE A CA 1
ATOM 747 C C . PHE A 1 91 ? -8.820 0.452 14.754 1.00 86.12 91 PHE A C 1
ATOM 749 O O . PHE A 1 91 ? -9.384 -0.003 15.748 1.00 86.12 91 PHE A O 1
ATOM 756 N N . VAL A 1 92 ? -9.506 1.148 13.848 1.00 86.38 92 VAL A N 1
ATOM 757 C CA . VAL A 1 92 ? -10.941 1.433 13.989 1.00 86.38 92 VAL A CA 1
ATOM 758 C C . VAL A 1 92 ? -11.754 0.137 13.994 1.00 86.38 92 VAL A C 1
ATOM 760 O O . VAL A 1 92 ? -12.556 -0.081 14.901 1.00 86.38 92 VAL A O 1
ATOM 763 N N . LYS A 1 93 ? -11.544 -0.751 13.019 1.00 85.12 93 LYS A N 1
ATOM 764 C CA . LYS A 1 93 ? -12.369 -1.956 12.855 1.00 85.12 93 LYS A CA 1
ATOM 765 C C . LYS A 1 93 ? -12.028 -3.040 13.867 1.00 85.12 93 LYS A C 1
ATOM 767 O O . LYS A 1 93 ? -12.921 -3.566 14.530 1.00 85.12 93 LYS A O 1
ATOM 772 N N . ASN A 1 94 ? -10.746 -3.363 14.012 1.00 86.00 94 ASN A N 1
ATOM 773 C CA . ASN A 1 94 ? -10.314 -4.512 14.806 1.00 86.00 94 ASN A CA 1
ATOM 774 C C . ASN A 1 94 ? -10.109 -4.182 16.286 1.00 86.00 94 ASN A C 1
ATOM 776 O O . ASN A 1 94 ? -10.171 -5.095 17.114 1.00 86.00 94 ASN A O 1
ATOM 780 N N . TYR A 1 95 ? -9.912 -2.906 16.633 1.00 88.19 95 TYR A N 1
ATOM 781 C CA . TYR A 1 95 ? -9.842 -2.463 18.023 1.00 88.19 95 TYR A CA 1
ATOM 782 C C . TYR A 1 95 ? -11.115 -1.728 18.453 1.00 88.19 95 TYR A C 1
ATOM 784 O O . TYR A 1 95 ? -11.867 -2.287 19.248 1.00 88.19 95 TYR A O 1
ATOM 792 N N . LEU A 1 96 ? -11.402 -0.532 17.926 1.00 89.25 96 LEU A N 1
ATOM 793 C CA . LEU A 1 96 ? -12.490 0.306 18.456 1.00 89.25 96 LEU A CA 1
ATOM 794 C C . LEU A 1 96 ? -13.872 -0.339 18.324 1.00 89.25 96 LEU A C 1
ATOM 796 O O . LEU A 1 96 ? -14.531 -0.569 19.334 1.00 89.25 96 LEU A O 1
ATOM 800 N N . ILE A 1 97 ? -14.298 -0.667 17.103 1.00 89.12 97 ILE A N 1
ATOM 801 C CA . ILE A 1 97 ? -15.634 -1.225 16.842 1.00 89.12 97 ILE A CA 1
ATOM 802 C C . ILE A 1 97 ? -15.807 -2.552 17.576 1.00 89.12 97 ILE A C 1
ATOM 804 O O . ILE A 1 97 ? -16.814 -2.765 18.250 1.00 89.12 97 ILE A O 1
ATOM 808 N N . LYS A 1 98 ? -14.804 -3.431 17.500 1.00 89.06 98 LYS A N 1
ATOM 809 C CA . LYS A 1 98 ? -14.833 -4.734 18.170 1.00 89.06 98 LYS A CA 1
ATOM 810 C C . LYS A 1 98 ? -15.019 -4.616 19.688 1.00 89.06 98 LYS A C 1
ATOM 812 O O . LYS A 1 98 ? -15.793 -5.374 20.262 1.00 89.06 98 LYS A O 1
ATOM 817 N N . HIS A 1 99 ? -14.327 -3.684 20.345 1.00 89.81 99 HIS A N 1
ATOM 818 C CA . HIS A 1 99 ? -14.445 -3.523 21.797 1.00 89.81 99 HIS A CA 1
ATOM 819 C C . HIS A 1 99 ? -15.725 -2.787 22.192 1.00 89.81 99 HIS A C 1
ATOM 821 O O . HIS A 1 99 ? -16.374 -3.193 23.148 1.00 89.81 99 HIS A O 1
ATOM 827 N N . LEU A 1 100 ? -16.141 -1.770 21.436 1.00 90.38 100 LEU A N 1
ATOM 828 C CA . LEU A 1 100 ? -17.398 -1.065 21.697 1.00 90.38 100 LEU A CA 1
ATOM 829 C C . LEU A 1 100 ? -18.609 -1.990 21.561 1.00 90.38 100 LEU A C 1
ATOM 831 O O . LEU A 1 100 ? -19.487 -1.970 22.414 1.00 90.38 100 LEU A O 1
ATOM 835 N N . THR A 1 101 ? -18.633 -2.846 20.539 1.00 86.88 101 THR A N 1
ATOM 836 C CA . THR A 1 101 ? -19.714 -3.828 20.347 1.00 86.88 101 THR A CA 1
ATOM 837 C C . THR A 1 101 ? -19.693 -4.953 21.382 1.00 86.88 101 THR A C 1
ATOM 839 O O . THR A 1 101 ? -20.754 -5.432 21.768 1.00 86.88 101 THR A O 1
ATOM 842 N N . GLY A 1 102 ? -18.511 -5.372 21.849 1.00 87.62 102 GLY A N 1
ATOM 843 C CA . GLY A 1 102 ? -18.378 -6.450 22.835 1.00 87.62 102 GLY A CA 1
ATOM 844 C C . GLY A 1 102 ? -18.555 -6.016 24.294 1.00 87.62 102 GLY A C 1
ATOM 845 O O . GLY A 1 102 ? -19.103 -6.771 25.090 1.00 87.62 102 GLY A O 1
ATOM 846 N N . PHE A 1 103 ? -18.086 -4.819 24.653 1.00 87.19 103 PHE A N 1
ATOM 847 C CA . PHE A 1 103 ? -17.978 -4.358 26.044 1.00 87.19 103 PHE A CA 1
ATOM 848 C C . PHE A 1 103 ? -18.744 -3.059 26.330 1.00 87.19 103 PHE A C 1
ATOM 850 O O . PHE A 1 103 ? -18.824 -2.637 27.481 1.00 87.19 103 PHE A O 1
ATOM 857 N N . GLY A 1 104 ? -19.274 -2.383 25.306 1.00 86.00 104 GLY A N 1
ATOM 858 C CA . GLY A 1 104 ? -19.989 -1.109 25.446 1.00 86.00 104 GLY A CA 1
ATOM 859 C C . GLY A 1 104 ? -19.101 0.103 25.747 1.00 86.00 104 GLY A C 1
ATOM 860 O O . GLY A 1 104 ? -19.576 1.237 25.707 1.00 86.00 104 GLY A O 1
ATOM 861 N N . ASN A 1 105 ? -17.812 -0.106 26.016 1.00 89.19 105 ASN A N 1
ATOM 862 C CA . ASN A 1 105 ? -16.816 0.943 26.185 1.00 89.19 105 ASN A CA 1
ATOM 863 C C . ASN A 1 105 ? -15.426 0.474 25.732 1.00 89.19 105 ASN A C 1
ATOM 865 O O . ASN A 1 105 ? -15.161 -0.721 25.604 1.00 89.19 105 ASN A O 1
ATOM 869 N N . VAL A 1 106 ? -14.536 1.428 25.472 1.00 89.62 106 VAL A N 1
ATOM 870 C CA . VAL A 1 106 ? -13.134 1.162 25.160 1.00 89.62 106 VAL A CA 1
ATOM 871 C C . VAL A 1 106 ? -12.254 2.311 25.630 1.00 89.62 106 VAL A C 1
ATOM 873 O O . VAL A 1 106 ? -12.577 3.488 25.467 1.00 89.62 106 VAL A O 1
ATOM 876 N N . TYR A 1 107 ? -11.103 1.965 26.193 1.00 87.81 107 TYR A N 1
ATOM 877 C CA . TYR A 1 107 ? -10.056 2.928 26.493 1.00 87.81 107 TYR A CA 1
ATOM 878 C C . TYR A 1 107 ? -9.230 3.226 25.236 1.00 87.81 107 TYR A C 1
ATOM 880 O O . TYR A 1 107 ? -8.760 2.308 24.564 1.00 87.81 107 TYR A O 1
ATOM 888 N N . ILE A 1 108 ? -9.000 4.505 24.933 1.00 85.75 108 ILE A N 1
ATOM 889 C CA . ILE A 1 108 ? -8.124 4.926 23.840 1.00 85.75 108 ILE A CA 1
ATOM 890 C C . ILE A 1 108 ? -7.034 5.879 24.342 1.00 85.75 108 ILE A C 1
ATOM 892 O O . ILE A 1 108 ? -7.270 6.832 25.083 1.00 85.75 108 ILE A O 1
ATOM 896 N N . ASN A 1 109 ? -5.799 5.638 23.894 1.00 83.69 109 ASN A N 1
ATOM 897 C CA . ASN A 1 109 ? -4.695 6.562 24.130 1.00 83.69 109 ASN A CA 1
ATOM 898 C C . ASN A 1 109 ? -4.943 7.882 23.364 1.00 83.69 109 ASN A C 1
ATOM 900 O O . ASN A 1 109 ? -5.180 7.825 22.152 1.00 83.69 109 ASN A O 1
ATOM 904 N N . PRO A 1 110 ? -4.792 9.066 23.990 1.00 82.38 110 PRO A N 1
ATOM 905 C CA . PRO A 1 110 ? -4.98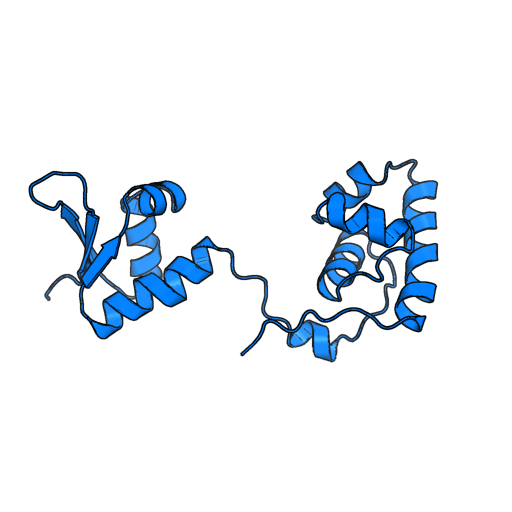0 10.353 23.313 1.00 82.38 110 PRO A CA 1
ATOM 906 C C . PRO A 1 110 ? -4.150 10.527 22.033 1.00 82.38 110 PRO A C 1
ATOM 908 O O . PRO A 1 110 ? -4.568 11.224 21.109 1.00 82.38 110 PRO A O 1
ATOM 911 N N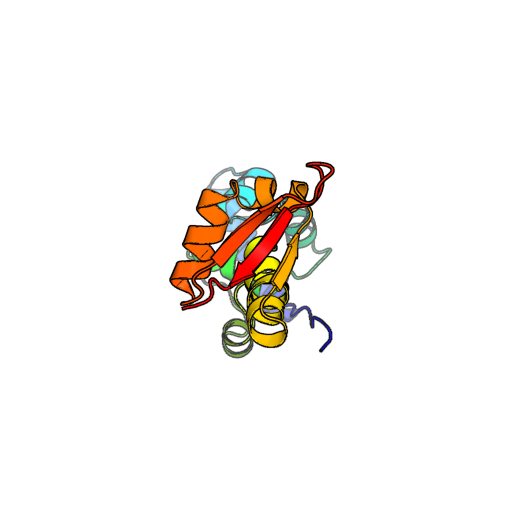 . LYS A 1 111 ? -2.983 9.874 21.931 1.00 84.00 111 LYS A N 1
ATOM 912 C CA . LYS A 1 111 ? -2.170 9.877 20.703 1.00 84.00 111 LYS A CA 1
ATOM 913 C C . LYS A 1 111 ? -2.911 9.254 19.518 1.00 84.00 111 LYS A C 1
ATOM 915 O O . LYS A 1 111 ? -2.823 9.786 18.416 1.00 84.00 111 LYS A O 1
ATOM 920 N N . HIS A 1 112 ? -3.661 8.172 19.735 1.00 84.25 112 HIS A N 1
ATOM 921 C CA . HIS A 1 112 ? -4.468 7.545 18.686 1.00 84.25 112 HIS A CA 1
ATOM 922 C C . HIS A 1 112 ? -5.673 8.410 18.310 1.00 84.25 112 HIS A C 1
ATOM 924 O O . HIS A 1 112 ? -5.986 8.519 17.130 1.00 84.25 112 HIS A O 1
ATOM 930 N N . VAL A 1 113 ? -6.286 9.105 19.275 1.00 85.00 113 VAL A N 1
ATOM 931 C CA . VAL A 1 113 ? -7.356 10.079 18.990 1.00 85.00 113 VAL A CA 1
ATOM 932 C C . VAL A 1 113 ? -6.836 11.205 18.094 1.00 85.00 113 VAL A C 1
ATOM 934 O O . VAL A 1 113 ? -7.456 11.523 17.082 1.00 85.00 113 VAL A O 1
ATOM 937 N N . LYS A 1 114 ? -5.669 11.781 18.416 1.00 84.19 114 LYS A N 1
ATOM 938 C CA . LYS A 1 114 ? -5.034 12.820 17.586 1.00 84.19 114 LYS A CA 1
ATOM 939 C C . LYS A 1 114 ? -4.692 12.311 16.189 1.00 84.19 114 LYS A C 1
ATOM 941 O O . LYS A 1 114 ? -4.934 13.012 15.214 1.00 84.19 114 LYS A O 1
ATOM 946 N N . TRP A 1 115 ? -4.159 11.097 16.093 1.00 83.06 115 TRP A N 1
ATOM 947 C CA . TRP A 1 115 ? -3.804 10.477 14.818 1.00 83.06 115 TRP A CA 1
ATOM 948 C C . TRP A 1 115 ? -5.019 10.254 13.906 1.00 83.06 115 TRP A C 1
ATOM 950 O O . TRP A 1 115 ? -4.930 10.499 12.708 1.00 83.06 115 TRP A O 1
ATOM 960 N N . LEU A 1 116 ? -6.176 9.912 14.478 1.00 84.44 116 LEU A N 1
ATOM 961 C CA . LEU A 1 116 ? -7.448 9.801 13.753 1.00 84.44 116 LEU A CA 1
ATOM 962 C C . LEU A 1 116 ? -8.099 11.162 13.425 1.00 84.44 116 LEU A C 1
ATOM 964 O O . LEU A 1 116 ? -9.182 11.207 12.846 1.00 84.44 116 LEU A O 1
ATOM 968 N N . GLY A 1 117 ? -7.446 12.279 13.761 1.00 83.50 117 GLY A N 1
ATOM 969 C CA . GLY A 1 117 ? -7.923 13.633 13.476 1.00 83.50 117 GLY A CA 1
ATOM 970 C C . GLY A 1 117 ? -8.800 14.252 14.567 1.00 83.50 117 GLY A C 1
ATOM 971 O O . GLY A 1 117 ? -9.515 15.213 14.294 1.00 83.50 117 GLY A O 1
ATOM 972 N N . GLY A 1 118 ? -8.734 13.736 15.797 1.00 85.69 118 GLY A N 1
ATOM 973 C CA . GLY A 1 118 ? -9.414 14.292 16.968 1.00 85.69 118 GLY A CA 1
ATOM 974 C C . GLY A 1 118 ? -10.717 13.578 17.331 1.00 85.69 118 GLY A C 1
ATOM 975 O O . GLY A 1 118 ? -11.253 12.777 16.569 1.00 85.69 118 GLY A O 1
ATOM 976 N N . SER A 1 119 ? -11.241 13.884 18.520 1.00 85.62 119 SER A N 1
ATOM 977 C CA . SER A 1 119 ? -12.430 13.237 19.094 1.00 85.62 119 SER A CA 1
ATOM 978 C C . SER A 1 119 ? -13.657 13.339 18.185 1.00 85.62 119 SER A C 1
ATOM 980 O O . SER A 1 119 ? -14.307 12.335 17.909 1.00 85.62 119 SER A O 1
ATOM 982 N N . LYS A 1 120 ? -13.932 14.525 17.633 1.00 85.44 120 LYS A N 1
ATOM 983 C CA . LYS A 1 120 ? -15.059 14.729 16.710 1.00 85.44 120 LYS A CA 1
ATOM 984 C C . LYS A 1 120 ? -15.012 13.768 15.517 1.00 85.44 120 LYS A C 1
ATOM 986 O O . LYS A 1 120 ? -16.003 13.106 15.227 1.00 85.44 120 LYS A O 1
ATOM 991 N N . LYS A 1 121 ? -13.843 13.632 14.885 1.00 85.69 121 LYS A N 1
ATOM 992 C CA . LYS A 1 121 ? -13.659 12.754 13.724 1.00 85.69 121 LYS A CA 1
ATOM 993 C C . LYS A 1 121 ? -13.795 11.276 14.090 1.00 85.69 121 LYS A C 1
ATOM 995 O O . LYS A 1 121 ? -14.356 10.504 13.322 1.00 85.69 121 LYS A O 1
ATOM 1000 N N . VAL A 1 122 ? -13.339 10.884 15.280 1.00 87.06 122 VAL A N 1
ATOM 1001 C CA . VAL A 1 122 ? -13.538 9.518 15.789 1.00 87.06 122 VAL A CA 1
ATOM 1002 C C . VAL A 1 122 ? -15.024 9.208 15.996 1.00 87.06 122 VAL A C 1
ATOM 1004 O O . VAL A 1 122 ? -15.459 8.129 15.607 1.00 87.06 122 VAL A O 1
ATOM 1007 N N . ILE A 1 123 ? -15.816 10.139 16.544 1.00 87.62 123 ILE A N 1
ATOM 1008 C CA . ILE A 1 123 ? -17.273 9.958 16.678 1.00 87.62 123 ILE A CA 1
ATOM 1009 C C . ILE A 1 123 ? -17.935 9.837 15.303 1.00 87.62 123 ILE A C 1
ATOM 1011 O O . ILE A 1 123 ? -18.714 8.913 15.102 1.00 87.62 123 ILE A O 1
ATOM 1015 N N . GLU A 1 124 ? -17.602 10.713 14.351 1.00 85.88 124 GLU A N 1
ATOM 1016 C CA . GLU A 1 124 ? -18.153 10.660 12.986 1.00 85.88 124 GLU A CA 1
ATOM 1017 C C . GLU A 1 124 ? -17.874 9.306 12.316 1.00 85.88 124 GLU A C 1
ATOM 1019 O O . GLU A 1 124 ? -18.768 8.710 11.713 1.00 85.88 124 GLU A O 1
ATOM 1024 N N . ILE A 1 125 ? -16.652 8.782 12.476 1.00 86.75 125 ILE A N 1
ATOM 1025 C CA . ILE A 1 125 ? -16.288 7.444 12.002 1.00 86.75 125 ILE A CA 1
ATOM 1026 C C . ILE A 1 125 ? -17.188 6.393 12.661 1.00 86.75 125 ILE A C 1
ATOM 1028 O O . ILE A 1 125 ? -17.809 5.610 11.953 1.00 86.75 125 ILE A O 1
ATOM 1032 N N . LEU A 1 126 ? -17.292 6.370 13.992 1.00 88.38 126 LEU A N 1
ATOM 1033 C CA . LEU A 1 126 ? -18.081 5.367 14.720 1.00 88.38 126 LEU A CA 1
ATOM 1034 C C . LEU A 1 126 ? -19.582 5.431 14.383 1.00 88.38 126 LEU A C 1
ATOM 1036 O O . LEU A 1 126 ? -20.210 4.386 14.204 1.00 88.38 126 LEU A O 1
ATOM 1040 N N . GLN A 1 127 ? -20.129 6.633 14.196 1.00 87.50 127 GLN A N 1
ATOM 1041 C CA . GLN A 1 127 ? -21.511 6.850 13.761 1.00 87.50 127 GLN A CA 1
ATOM 1042 C C . GLN A 1 127 ? -21.766 6.311 12.352 1.00 87.50 127 GLN A C 1
ATOM 1044 O O . GLN A 1 127 ? -22.815 5.715 12.115 1.00 87.50 127 GLN A O 1
ATOM 1049 N N . ALA A 1 128 ? -20.801 6.430 11.433 1.00 85.88 128 ALA A N 1
ATOM 1050 C CA . ALA A 1 128 ? -20.900 5.813 10.108 1.00 85.88 128 ALA A CA 1
ATOM 1051 C C . ALA A 1 128 ? -20.964 4.272 10.172 1.00 85.88 128 ALA A C 1
ATOM 1053 O O . ALA A 1 128 ? -21.465 3.636 9.246 1.00 85.88 128 ALA A O 1
ATOM 1054 N N . PHE A 1 129 ? -20.510 3.673 11.278 1.00 84.56 129 PHE A N 1
ATOM 1055 C CA . PHE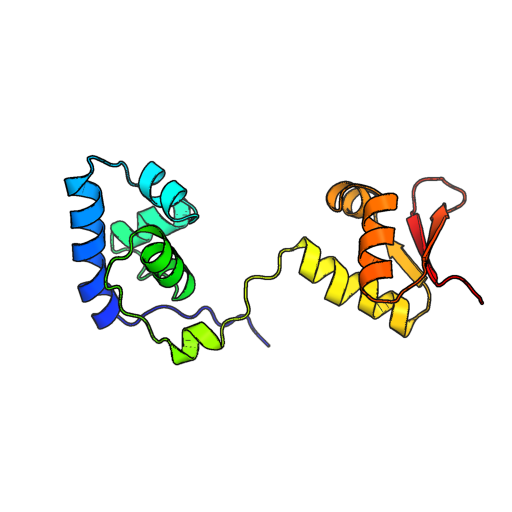 A 1 129 ? -20.667 2.248 11.590 1.00 84.56 129 PHE A CA 1
ATOM 1056 C C . PHE A 1 129 ? -21.897 1.937 12.462 1.00 84.56 129 PHE A C 1
ATOM 1058 O O . PHE A 1 129 ? -22.046 0.809 12.928 1.00 84.56 129 PHE A O 1
ATOM 1065 N N . GLY A 1 130 ? -22.788 2.907 12.680 1.00 84.62 130 GLY A N 1
ATOM 1066 C CA . GLY A 1 130 ? -24.014 2.733 13.462 1.00 84.62 130 GLY A CA 1
ATOM 1067 C C . GLY A 1 130 ? -23.809 2.726 14.980 1.00 84.62 130 GLY A C 1
ATOM 1068 O O . GLY A 1 130 ? -24.712 2.313 15.704 1.00 84.62 130 GLY A O 1
ATOM 1069 N N . LEU A 1 131 ? -22.645 3.163 15.471 1.00 87.00 131 LEU A N 1
ATOM 1070 C CA . LEU A 1 131 ? -22.355 3.268 16.901 1.00 87.00 131 LEU A CA 1
ATOM 1071 C C . LEU A 1 131 ? -22.487 4.727 17.352 1.00 87.00 131 LEU A C 1
ATOM 1073 O O . LEU A 1 131 ? -21.694 5.578 16.949 1.00 87.00 131 LEU A O 1
ATOM 1077 N N . ASP A 1 132 ? -23.477 5.017 18.199 1.00 88.06 132 ASP A N 1
ATOM 1078 C CA . ASP A 1 132 ? -23.584 6.324 18.854 1.00 88.06 132 ASP A CA 1
ATOM 1079 C C . ASP A 1 132 ? -22.774 6.311 20.151 1.00 88.06 132 ASP A C 1
ATOM 1081 O O . ASP A 1 132 ? -23.136 5.653 21.129 1.00 88.06 132 ASP A O 1
ATOM 1085 N N . CYS A 1 133 ? -21.644 7.012 20.129 1.00 88.25 133 CYS A N 1
ATOM 1086 C CA . CYS A 1 133 ? -20.675 7.014 21.212 1.00 88.25 133 CYS A CA 1
ATOM 1087 C C . CYS A 1 133 ? -20.444 8.418 21.770 1.00 88.25 133 CYS A C 1
ATOM 1089 O O . CYS A 1 133 ? -20.633 9.428 21.090 1.00 88.25 133 CYS A O 1
ATOM 1091 N N . GLU A 1 134 ? -19.934 8.470 22.993 1.00 87.88 134 GLU A N 1
ATOM 1092 C CA . GLU A 1 134 ? -19.427 9.679 23.629 1.00 87.88 134 GLU A CA 1
ATOM 1093 C C . GLU A 1 134 ? -18.027 9.468 24.200 1.00 87.88 134 GLU A C 1
ATOM 1095 O O . GLU A 1 134 ? -17.602 8.342 24.472 1.00 87.88 134 GLU A O 1
ATOM 1100 N N . PHE A 1 135 ? -17.307 10.577 24.356 1.00 85.69 135 PHE A N 1
ATOM 1101 C CA . PHE A 1 135 ? -16.014 10.605 25.017 1.00 85.69 135 PHE A CA 1
ATOM 1102 C C . PHE A 1 135 ? -16.189 10.975 26.486 1.00 85.69 135 PHE A C 1
ATOM 1104 O O . PHE A 1 135 ? -16.800 11.991 26.800 1.00 85.69 135 PHE A O 1
ATOM 1111 N N . ILE A 1 136 ? -15.598 10.170 27.360 1.00 82.75 136 ILE A N 1
ATOM 1112 C CA . ILE A 1 136 ? -15.523 10.402 28.797 1.00 82.75 136 ILE A CA 1
ATOM 1113 C C . ILE A 1 136 ? -14.049 10.623 29.142 1.00 82.75 136 ILE A C 1
ATOM 1115 O O . ILE A 1 136 ? -13.180 9.833 28.753 1.00 82.75 136 ILE A O 1
ATOM 1119 N N . GLU A 1 137 ? -13.761 11.712 29.845 1.00 71.94 137 GLU A N 1
ATOM 1120 C CA . GLU A 1 137 ? -12.439 11.963 30.414 1.00 71.94 137 GLU A CA 1
ATOM 1121 C C . GLU A 1 137 ? -12.328 11.230 31.757 1.00 71.94 137 GLU A C 1
ATOM 1123 O O . GLU A 1 137 ? -13.229 11.301 32.590 1.00 71.94 137 GLU A O 1
ATOM 1128 N N . ASP A 1 138 ? -11.236 10.492 31.963 1.00 62.84 138 ASP A N 1
ATOM 1129 C CA . ASP A 1 138 ? -10.870 10.004 33.301 1.00 62.84 138 ASP A CA 1
ATOM 1130 C C . ASP A 1 138 ? -10.523 11.203 34.199 1.00 62.84 138 ASP A C 1
ATOM 1132 O O . ASP A 1 138 ? -10.064 12.226 33.692 1.00 62.84 138 ASP A O 1
ATOM 1136 N N . GLY A 1 139 ? -10.687 11.074 35.518 1.00 52.19 139 GLY A N 1
ATOM 1137 C CA . GLY A 1 139 ? -10.548 12.163 36.500 1.00 52.19 139 GLY A CA 1
ATOM 1138 C C . GLY A 1 139 ? -9.192 12.888 36.502 1.00 52.19 139 GLY A C 1
ATOM 1139 O O . GLY A 1 139 ? -9.093 13.981 37.050 1.00 52.19 139 GLY A O 1
ATOM 1140 N N . ASP A 1 140 ? -8.180 12.325 35.836 1.00 59.75 140 ASP A N 1
ATOM 1141 C CA . ASP A 1 140 ? -6.853 12.919 35.640 1.00 59.75 140 ASP A CA 1
ATOM 1142 C C . ASP A 1 140 ? -6.675 13.641 34.281 1.00 59.75 140 ASP A C 1
ATOM 1144 O O . ASP A 1 140 ? -5.591 14.136 33.981 1.00 59.75 140 ASP A O 1
ATOM 1148 N N . GLY A 1 141 ? -7.681 13.665 33.396 1.00 55.41 141 GLY A N 1
ATOM 1149 C CA . GLY A 1 141 ? -7.635 14.326 32.076 1.00 55.41 141 GLY A CA 1
ATOM 1150 C C . GLY A 1 141 ? -6.697 13.680 31.038 1.00 55.41 141 GLY A C 1
ATOM 1151 O O . GLY A 1 141 ? -6.586 14.147 29.905 1.00 55.41 141 GLY A O 1
ATOM 1152 N N . VAL A 1 142 ? -6.001 12.593 31.393 1.00 55.62 142 VAL A N 1
ATOM 1153 C CA . VAL A 1 142 ? -5.001 11.928 30.528 1.00 5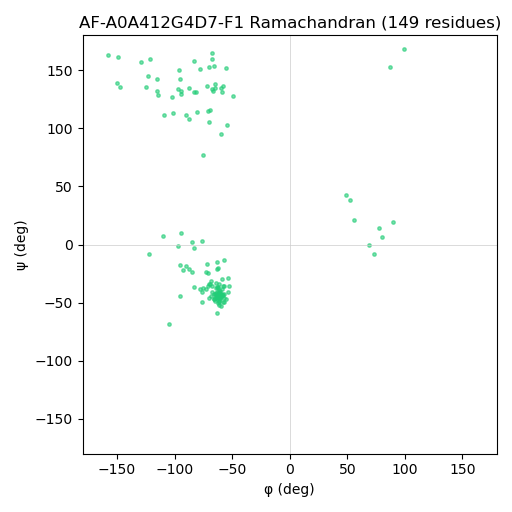5.62 142 VAL A CA 1
ATOM 1154 C C . VAL A 1 142 ? -5.599 10.787 29.700 1.00 55.62 142 VAL A C 1
ATOM 1156 O O . VAL A 1 142 ? -5.030 10.379 28.685 1.00 55.62 142 VAL A O 1
ATOM 1159 N N . LYS A 1 143 ? -6.733 10.227 30.123 1.00 60.34 143 LYS A N 1
ATOM 1160 C CA . LYS A 1 143 ? -7.314 9.021 29.532 1.00 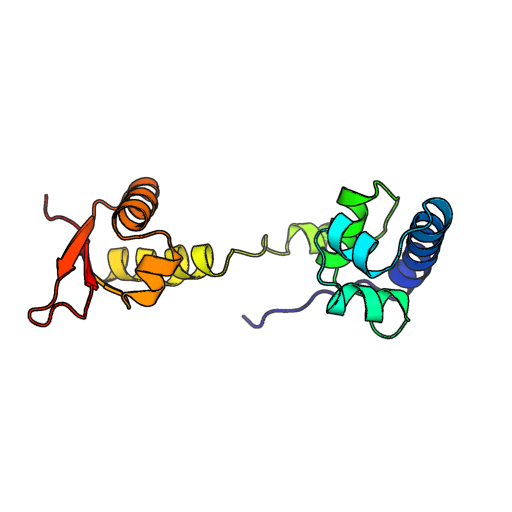60.34 143 LYS A CA 1
ATOM 1161 C C . LYS A 1 143 ? -8.653 9.335 28.892 1.00 60.34 143 LYS A C 1
ATOM 1163 O O . LYS A 1 143 ? -9.514 9.959 29.498 1.00 60.34 143 LYS A O 1
ATOM 1168 N N . THR A 1 144 ? -8.806 8.866 27.663 1.00 72.38 144 THR A N 1
ATOM 1169 C CA . THR A 1 144 ? -9.995 9.088 26.863 1.00 72.38 144 THR A CA 1
ATOM 1170 C C . THR A 1 144 ? -10.742 7.759 26.755 1.00 72.38 144 THR A C 1
ATOM 1172 O O . THR A 1 144 ? -10.237 6.810 26.157 1.00 72.38 144 THR A O 1
ATOM 1175 N N . ILE A 1 145 ? -11.913 7.654 27.377 1.00 78.44 145 ILE A N 1
ATOM 1176 C CA . ILE A 1 145 ? -12.798 6.489 27.263 1.00 78.44 145 ILE A CA 1
ATOM 1177 C C . ILE A 1 145 ? -13.849 6.816 26.206 1.00 78.44 145 ILE A C 1
ATOM 1179 O O . ILE A 1 145 ? -14.420 7.900 26.222 1.00 78.44 145 ILE A O 1
ATOM 1183 N N . ILE A 1 146 ? -14.104 5.895 25.282 1.00 83.19 146 ILE A N 1
ATOM 1184 C CA . ILE A 1 146 ? -15.258 5.967 24.384 1.00 83.19 146 ILE A CA 1
ATOM 1185 C C . ILE A 1 146 ? -16.303 4.998 24.922 1.00 83.19 146 ILE A C 1
ATOM 1187 O O . ILE A 1 146 ? -15.986 3.825 25.119 1.00 83.19 146 ILE A O 1
ATOM 1191 N N . LYS A 1 147 ? -17.531 5.461 25.148 1.00 88.25 147 LYS A N 1
ATOM 1192 C CA . LYS A 1 147 ? -18.657 4.631 25.602 1.00 88.25 147 LYS A CA 1
ATOM 1193 C C . LYS A 1 147 ? -19.818 4.751 24.617 1.00 88.25 147 LYS A C 1
ATOM 1195 O O . LYS A 1 147 ? -20.014 5.821 24.047 1.00 88.25 147 LYS A O 1
ATOM 1200 N N . LEU A 1 148 ? -20.571 3.670 24.409 1.00 86.19 148 LEU A N 1
ATOM 1201 C CA . LEU A 1 148 ? -21.873 3.748 23.742 1.00 86.19 148 LEU A CA 1
ATOM 1202 C C . LEU A 1 148 ? -22.840 4.571 24.599 1.00 86.19 148 LEU A C 1
ATOM 1204 O O . LEU A 1 148 ? -22.924 4.355 25.810 1.00 86.19 148 LEU A O 1
ATOM 1208 N N . LYS A 1 149 ? -23.584 5.483 23.975 1.00 83.25 149 LYS A N 1
ATOM 1209 C CA . LYS A 1 149 ? -24.648 6.199 24.678 1.00 83.25 149 LYS A CA 1
ATOM 1210 C C . LYS A 1 149 ? -25.766 5.227 25.034 1.00 83.25 149 LYS A C 1
ATOM 1212 O O . LYS A 1 149 ? -26.193 4.416 24.210 1.00 83.25 149 LYS A O 1
ATOM 1217 N N . GLU A 1 150 ? -26.223 5.307 26.275 1.00 70.75 150 GLU A N 1
ATOM 1218 C CA . GLU A 1 150 ? -27.432 4.612 26.706 1.00 70.75 150 GLU A CA 1
ATOM 1219 C C . GLU A 1 150 ? -28.642 5.319 26.074 1.00 70.75 150 GLU A C 1
ATOM 1221 O O . GLU A 1 150 ? -28.662 6.548 25.979 1.00 70.75 150 GLU A O 1
ATOM 1226 N N . LYS A 1 151 ? -29.590 4.533 25.552 1.00 57.72 151 LYS A N 1
ATOM 1227 C CA . LYS A 1 151 ? -30.827 5.039 24.940 1.00 57.72 151 LYS A CA 1
ATOM 1228 C C . LYS A 1 151 ? -31.822 5.504 25.991 1.00 57.72 151 LYS A C 1
ATOM 1230 O O . LYS A 1 151 ? -31.933 4.803 27.020 1.00 57.72 151 LYS A O 1
#

Organism: NCBI:txid61171

Solvent-accessible surface area (backbone atoms only — no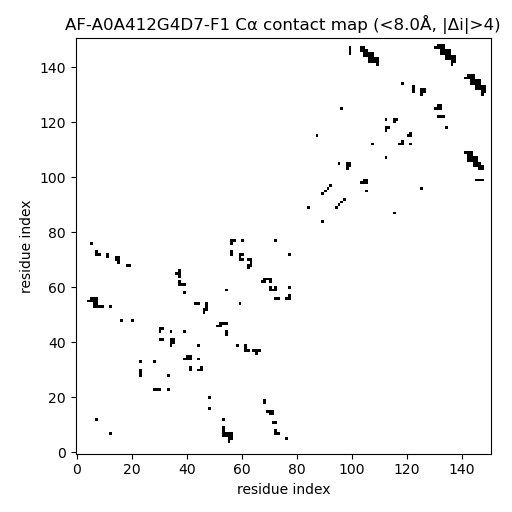t comparable to full-atom values): 8782 Å² total; per-residue (Å²): 132,82,88,78,82,59,57,49,55,69,70,40,35,67,61,35,50,57,57,53,53,50,56,32,60,80,62,74,50,52,69,59,57,50,14,57,66,30,76,40,58,44,88,55,44,53,40,36,77,68,73,77,38,75,46,38,41,69,56,52,50,34,42,25,71,60,68,69,52,94,60,64,65,66,60,72,59,54,73,66,52,72,77,80,64,48,74,64,52,46,44,44,54,71,44,52,50,49,34,36,75,73,66,43,36,40,83,44,60,55,67,59,38,53,73,61,66,28,68,69,45,48,42,55,54,38,42,78,70,74,41,61,58,45,81,42,70,43,100,81,73,70,43,39,32,42,31,56,63,82,130

Secondary structure (DSSP, 8-state):
------BPPHHHHHHHHHHHHHHHHHTT--HHHHHHHTT--HHHHHHHHTTS---BHHHHHHHHHHH-------HHHHHHS-----HHHHIIIIIIIHHHHHHSEEEE-HHHHHHTT-HHHHHHHHHHTT--EEEEE-TTSS-EEEEEPP-

Sequence (151 aa):
MGNRIFTISEDQYQYNLPLVREYISKRDMYNRDFARFCEVNNSTIQPVLAGQFRGTINTWKKIKEATQLDILFDVNIASQIPAKQSREDDFVKNYLIKHLTGFGNVYINPKHVKWLGGSKKVIEILQAFGLDCEFIEDGDGVKTIIKLKEK

Radius of gyration: 21.61 Å; Cα contacts (8 Å, |Δi|>4): 163; chains: 1; bounding box: 49×31×59 Å

Foldseek 3Di:
DDPDFAFFDPVLLVVAQVVVVVLCVVVVHDLCVLCVLLVHDSVQSVCSNVVNGSDTPVSQVSNCVRRVDPGDGDVVVVVVPPDPQDVLNCCCPVPVVVCCVVPQKDKDFVVNCVVCPHDVSSQVVVVVVVFRWDWDADPVNGITMIGGDDD

Nearest PDB structures (foldseek):
  6zvh-assembly1_i  TM=7.105E-01  e=1.837E-02  Homo sapiens
  4i6u-assembly1_A  TM=7.146E-01  e=4.973E-02  Enterobacter sp. RFL1396
  3g5g-assembly5_J  TM=7.168E-01  e=9.864E-02  Enterobacter sp. RFL1396
  3g5g-assembly1_A  TM=7.078E-01  e=1.050E-01  Enterobacter sp. RFL1396
  3vk0-assembly1_A  TM=6.098E-01  e=6.379E-02  Neisseria meningitidis MC58

pLDDT: mean 85.99, std 11.86, range [38.47, 98.0]